Protein AF-A0A8S3BTA5-F1 (afdb_monomer_lite)

InterPro domains:
  IPR016471 Nicotinamide phosphoribosyl transferase [PTHR43816] (1-80)
  IPR041529 Nicotinamide phosphoribosyltransferase, N-terminal domain [PF18127] (1-45)

Radius of gyration: 15.59 Å; chains: 1; bounding box: 40×26×39 Å

pLDDT: mean 83.92, std 7.1, range [54.28, 91.5]

Foldseek 3Di:
DQPADPVVVVVVQVVVCVVVVDGPDPVVLSVCCCVVVVNDFQKDKDADDPPDDDDPPDDGMDIDGNDPSNRCVRVVVVVD

Structure (mmCIF, N/CA/C/O backbone):
data_AF-A0A8S3BTA5-F1
#
_entry.id   AF-A0A8S3BTA5-F1
#
loop_
_atom_site.group_PDB
_atom_site.id
_atom_site.type_symbol
_atom_site.label_atom_id
_atom_site.label_alt_id
_atom_site.label_comp_id
_atom_site.label_asym_id
_atom_site.label_entity_id
_atom_site.label_seq_id
_atom_site.pdbx_PDB_ins_code
_atom_site.Cartn_x
_atom_site.Cartn_y
_atom_site.Cartn_z
_atom_site.occupancy
_atom_site.B_iso_or_equiv
_atom_site.auth_seq_id
_atom_site.auth_comp_id
_atom_site.auth_asym_id
_atom_site.auth_atom_id
_atom_site.pdbx_PDB_model_num
ATOM 1 N N . GLY A 1 1 ? -7.407 3.100 -8.785 1.00 66.50 1 GLY A N 1
ATOM 2 C CA . GLY A 1 1 ? -6.913 3.481 -10.120 1.00 66.50 1 GLY A CA 1
ATOM 3 C C . GLY A 1 1 ? -5.637 2.724 -10.412 1.00 66.50 1 GLY A C 1
ATOM 4 O O . GLY A 1 1 ? -5.034 2.217 -9.470 1.00 66.50 1 GLY A O 1
ATOM 5 N N . LYS A 1 2 ? -5.237 2.654 -11.683 1.00 80.19 2 LYS A N 1
ATOM 6 C CA . LYS A 1 2 ? -3.952 2.088 -12.102 1.00 80.19 2 LYS A CA 1
ATOM 7 C C . LYS A 1 2 ? -2.836 3.035 -11.670 1.00 80.19 2 LYS A C 1
ATOM 9 O O . LYS A 1 2 ? -2.741 4.139 -12.194 1.00 80.19 2 LYS A O 1
ATOM 14 N N . VAL A 1 3 ? -2.066 2.627 -10.669 1.00 85.75 3 VAL A N 1
ATOM 15 C CA . VAL A 1 3 ? -1.018 3.457 -10.044 1.00 85.75 3 VAL A CA 1
ATOM 16 C C . VAL A 1 3 ? 0.382 2.881 -10.245 1.00 85.75 3 VAL A C 1
ATOM 18 O O . VAL A 1 3 ? 1.360 3.573 -9.997 1.00 85.75 3 VAL A O 1
ATOM 21 N N . VAL A 1 4 ? 0.486 1.643 -10.741 1.00 86.19 4 VAL A N 1
ATOM 22 C CA . VAL A 1 4 ? 1.757 0.991 -11.074 1.00 86.19 4 VAL A CA 1
ATOM 23 C C . VAL A 1 4 ? 1.815 0.732 -12.580 1.00 86.19 4 VAL A C 1
ATOM 25 O O . VAL A 1 4 ? 0.941 0.068 -13.142 1.00 86.19 4 VAL A O 1
ATOM 28 N N . THR A 1 5 ? 2.852 1.241 -13.243 1.00 88.81 5 THR A N 1
ATOM 29 C CA . THR A 1 5 ? 3.153 0.976 -14.659 1.00 88.81 5 THR A CA 1
ATOM 30 C C . THR A 1 5 ? 4.602 0.522 -14.805 1.00 88.81 5 THR A C 1
ATOM 32 O O . THR A 1 5 ? 5.424 0.768 -13.923 1.00 88.81 5 THR A O 1
ATOM 35 N N . ARG A 1 6 ? 4.928 -0.139 -15.925 1.00 87.69 6 ARG A N 1
ATOM 36 C CA . ARG A 1 6 ? 6.315 -0.546 -16.217 1.00 87.69 6 ARG A CA 1
ATOM 37 C C . ARG A 1 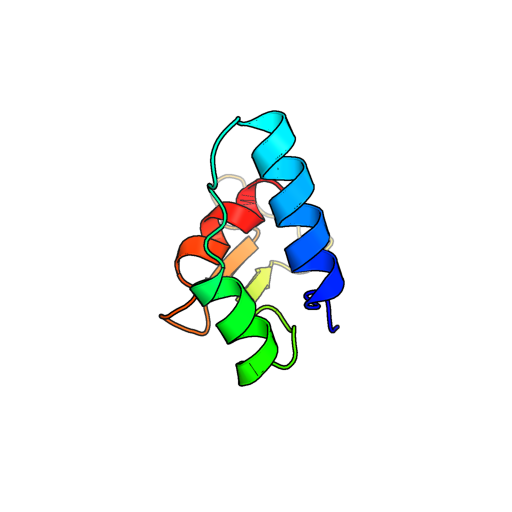6 ? 7.246 0.666 -16.297 1.00 87.69 6 ARG A C 1
ATOM 39 O O . ARG A 1 6 ? 8.323 0.640 -15.726 1.00 87.69 6 ARG A O 1
ATOM 46 N N . GLU A 1 7 ? 6.774 1.756 -16.896 1.00 88.88 7 GLU A N 1
ATOM 47 C CA . GLU A 1 7 ? 7.514 3.019 -16.990 1.00 88.88 7 GLU A CA 1
ATOM 48 C C . GLU A 1 7 ? 7.862 3.590 -15.608 1.00 88.88 7 GLU A C 1
ATOM 50 O O . GLU A 1 7 ? 9.007 3.967 -15.374 1.00 88.88 7 GLU A O 1
ATOM 55 N N . TYR A 1 8 ? 6.908 3.609 -14.669 1.00 87.94 8 TYR A N 1
ATOM 56 C CA . TYR A 1 8 ? 7.183 4.059 -13.302 1.00 87.94 8 TYR A CA 1
ATOM 57 C C . TYR A 1 8 ? 8.085 3.097 -12.536 1.00 87.94 8 TYR A C 1
ATOM 59 O O . TYR A 1 8 ? 8.911 3.546 -11.744 1.00 87.94 8 TYR A O 1
ATOM 67 N N . LEU A 1 9 ? 7.962 1.791 -12.781 1.00 87.31 9 LEU A N 1
ATOM 68 C CA . LEU A 1 9 ? 8.844 0.795 -12.181 1.00 87.31 9 LEU A CA 1
ATOM 69 C C . LEU A 1 9 ? 10.298 0.993 -12.631 1.00 87.31 9 LEU A C 1
ATOM 71 O O . LEU A 1 9 ? 11.204 0.947 -11.802 1.00 87.31 9 LEU A O 1
ATOM 75 N N . ASP A 1 10 ? 10.519 1.251 -13.919 1.00 88.69 10 ASP A N 1
ATOM 76 C CA . ASP A 1 10 ? 11.857 1.473 -14.466 1.00 88.69 10 ASP A CA 1
ATOM 77 C C . ASP A 1 10 ? 12.466 2.790 -13.970 1.00 88.69 10 ASP A C 1
ATOM 79 O O 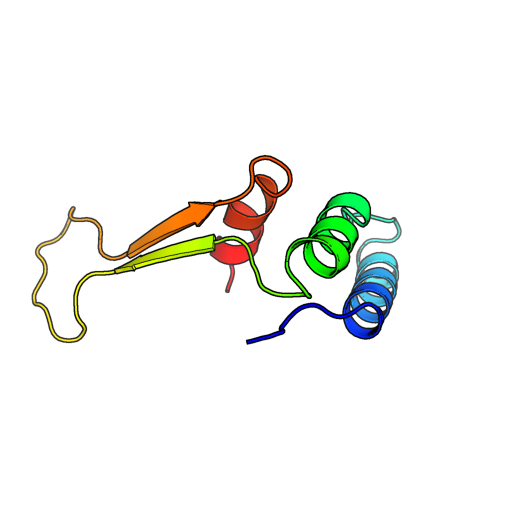. ASP A 1 10 ? 13.614 2.792 -13.524 1.00 88.69 10 ASP A O 1
ATOM 83 N N . GLN A 1 11 ? 11.683 3.875 -13.936 1.00 87.94 11 GLN A N 1
ATOM 84 C CA . GLN A 1 11 ? 12.121 5.154 -13.361 1.00 87.94 11 GLN A CA 1
ATOM 85 C C . GLN A 1 11 ? 12.481 5.024 -11.875 1.00 87.94 11 GLN A C 1
ATOM 87 O O . GLN A 1 11 ? 13.510 5.537 -11.437 1.00 87.94 11 GLN A O 1
ATOM 92 N N . ALA A 1 12 ? 11.657 4.320 -11.093 1.00 86.19 12 ALA A N 1
ATOM 93 C CA . ALA A 1 12 ? 11.924 4.096 -9.675 1.00 86.19 12 ALA A CA 1
ATOM 94 C C . ALA A 1 12 ? 13.178 3.238 -9.459 1.00 86.19 12 ALA A C 1
ATOM 96 O O . ALA A 1 12 ? 13.977 3.539 -8.574 1.00 86.19 12 ALA A O 1
ATOM 97 N N . ALA A 1 13 ? 13.379 2.201 -10.277 1.00 86.12 13 ALA A N 1
ATOM 98 C CA . ALA A 1 13 ? 14.561 1.347 -10.201 1.00 86.12 13 ALA A CA 1
ATOM 99 C C . ALA A 1 13 ? 15.852 2.123 -10.504 1.00 86.12 13 ALA A C 1
ATOM 101 O O . ALA A 1 13 ? 16.848 1.947 -9.804 1.00 86.12 13 ALA A O 1
ATOM 102 N N . GLU A 1 14 ? 15.837 2.994 -11.516 1.00 87.31 14 GLU A N 1
ATOM 103 C CA . GLU A 1 14 ? 16.977 3.854 -11.846 1.00 87.31 14 GLU A CA 1
ATOM 104 C C . GLU A 1 14 ? 17.273 4.839 -10.708 1.00 87.31 14 GLU A C 1
ATOM 106 O O . GLU A 1 14 ? 18.388 4.858 -10.185 1.00 87.31 14 GLU A O 1
ATOM 111 N N . PHE A 1 15 ? 16.252 5.556 -10.233 1.00 87.25 15 PHE A N 1
ATOM 112 C CA . PHE A 1 15 ? 16.387 6.521 -9.143 1.00 87.25 15 PHE A CA 1
ATOM 113 C C . PHE A 1 15 ? 16.905 5.884 -7.844 1.00 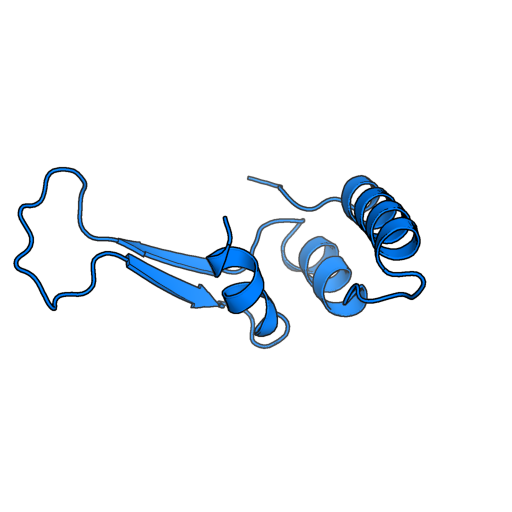87.25 15 PHE A C 1
ATOM 115 O O . PHE A 1 15 ? 17.807 6.415 -7.194 1.00 87.25 15 PHE A O 1
ATOM 122 N N . TRP A 1 16 ? 16.372 4.723 -7.451 1.00 84.12 16 TRP A N 1
ATOM 123 C CA . TRP A 1 16 ? 16.829 4.030 -6.244 1.00 84.12 16 TRP A CA 1
ATOM 124 C C . TRP A 1 16 ? 18.237 3.471 -6.401 1.00 84.12 16 TRP A C 1
ATOM 126 O O . TRP A 1 16 ? 19.024 3.549 -5.461 1.00 84.12 16 TRP A O 1
ATOM 136 N N . LYS A 1 17 ? 18.595 2.965 -7.582 1.00 86.44 17 LYS A N 1
ATOM 137 C CA . LYS A 1 17 ? 19.958 2.503 -7.846 1.00 86.44 17 LYS A CA 1
ATOM 138 C C . LYS A 1 17 ? 20.966 3.646 -7.759 1.00 86.44 17 LYS A C 1
ATOM 140 O O . LYS A 1 17 ? 22.041 3.446 -7.200 1.00 86.44 17 LYS A O 1
ATOM 145 N N . GLU A 1 18 ? 20.631 4.830 -8.266 1.00 88.38 18 GLU A N 1
ATOM 146 C CA . GLU A 1 18 ? 21.473 6.021 -8.116 1.00 88.38 18 GLU A CA 1
ATOM 147 C C . GLU A 1 18 ? 21.588 6.463 -6.653 1.00 88.38 18 GLU A C 1
ATOM 149 O O . GLU A 1 18 ? 22.679 6.800 -6.195 1.00 88.38 18 GLU A O 1
ATOM 154 N N . HIS A 1 19 ? 20.485 6.424 -5.900 1.00 88.19 19 HIS A N 1
ATOM 155 C CA . HIS A 1 19 ? 20.461 6.874 -4.509 1.00 88.19 19 HIS A CA 1
ATOM 156 C C . HIS A 1 19 ? 21.175 5.915 -3.544 1.00 88.19 19 HIS A C 1
ATOM 158 O O . HIS A 1 19 ? 21.903 6.354 -2.655 1.00 88.19 19 HIS A O 1
ATOM 164 N N . PHE A 1 20 ? 20.970 4.605 -3.703 1.00 84.06 20 PHE A N 1
ATOM 165 C CA . PHE A 1 20 ? 21.469 3.580 -2.780 1.00 84.06 20 PHE A CA 1
ATOM 166 C C . PHE A 1 20 ? 22.734 2.868 -3.282 1.00 84.06 20 PHE A C 1
ATOM 168 O O . PHE A 1 20 ? 23.416 2.213 -2.496 1.00 84.06 20 PHE A O 1
ATOM 175 N N . GLY A 1 21 ? 23.082 3.001 -4.567 1.00 82.81 21 GLY A N 1
ATOM 176 C CA . GLY A 1 21 ? 24.274 2.402 -5.181 1.00 82.81 21 GLY A CA 1
ATOM 177 C C . GLY A 1 21 ? 24.147 0.914 -5.539 1.00 82.81 21 GLY A C 1
ATOM 178 O O . GLY A 1 21 ? 25.086 0.332 -6.080 1.00 82.81 21 GLY A O 1
ATOM 179 N N . TYR A 1 22 ? 23.007 0.283 -5.253 1.00 77.62 22 TYR A N 1
ATOM 180 C CA . TYR A 1 22 ? 22.692 -1.109 -5.584 1.00 77.62 22 TYR A CA 1
ATOM 181 C C . TYR A 1 22 ? 21.177 -1.294 -5.734 1.00 77.62 22 TYR A C 1
ATOM 183 O O . TYR A 1 22 ? 20.397 -0.427 -5.345 1.00 77.62 22 TYR A O 1
ATOM 191 N N . ASP A 1 23 ? 20.761 -2.408 -6.342 1.00 76.44 23 ASP A N 1
ATOM 192 C CA . ASP A 1 23 ? 19.346 -2.674 -6.597 1.00 76.44 23 ASP A CA 1
ATOM 193 C C . ASP A 1 23 ? 18.642 -3.170 -5.326 1.00 76.44 23 ASP A C 1
ATOM 195 O O . ASP A 1 23 ? 19.015 -4.193 -4.748 1.00 76.44 23 ASP A O 1
ATOM 199 N N . ILE A 1 24 ? 17.638 -2.414 -4.889 1.00 80.44 24 ILE A N 1
ATOM 200 C CA . ILE A 1 24 ? 16.797 -2.721 -3.727 1.00 80.44 24 ILE A CA 1
ATOM 201 C C . ILE A 1 24 ? 15.350 -3.023 -4.127 1.00 80.44 24 ILE A C 1
ATOM 203 O O . ILE A 1 24 ? 14.531 -3.353 -3.265 1.00 80.44 24 ILE A O 1
ATOM 207 N N . ILE A 1 25 ? 14.996 -2.870 -5.409 1.00 81.88 25 ILE A N 1
ATOM 208 C CA . ILE A 1 25 ? 13.607 -2.976 -5.834 1.00 81.88 25 ILE A CA 1
ATOM 209 C C . ILE A 1 25 ? 13.203 -4.442 -5.979 1.00 81.88 25 ILE A C 1
ATOM 211 O O . ILE A 1 25 ? 13.845 -5.239 -6.659 1.00 81.88 25 ILE A O 1
ATOM 215 N N . ASN A 1 26 ? 12.079 -4.815 -5.368 1.00 82.56 26 ASN A N 1
ATOM 216 C CA . ASN A 1 26 ? 11.480 -6.124 -5.603 1.00 82.56 26 ASN A CA 1
ATOM 217 C C . ASN A 1 26 ? 10.715 -6.104 -6.939 1.00 82.56 26 ASN A C 1
ATOM 219 O O . ASN A 1 26 ? 9.487 -5.981 -6.956 1.00 82.56 26 ASN A O 1
ATOM 223 N N . ARG A 1 27 ? 11.451 -6.157 -8.059 1.00 84.94 27 ARG A N 1
ATOM 224 C CA . ARG A 1 27 ? 10.874 -6.124 -9.415 1.00 84.94 27 ARG A CA 1
ATOM 225 C C . ARG A 1 27 ? 9.822 -7.205 -9.619 1.00 84.94 27 ARG A C 1
ATOM 227 O O . ARG A 1 27 ? 8.745 -6.884 -10.102 1.00 84.94 27 ARG A O 1
ATOM 234 N N . GLU A 1 28 ? 10.082 -8.432 -9.174 1.00 86.00 28 GLU A N 1
ATOM 235 C CA . GLU A 1 28 ? 9.147 -9.555 -9.326 1.00 86.00 28 GLU A CA 1
ATOM 236 C C . GLU A 1 28 ? 7.779 -9.260 -8.693 1.00 86.00 28 GLU A C 1
ATOM 238 O O . GLU A 1 28 ? 6.736 -9.536 -9.286 1.00 86.00 28 GLU A O 1
ATOM 243 N N . MET A 1 29 ? 7.763 -8.649 -7.505 1.00 86.00 29 MET A N 1
ATOM 244 C CA . MET A 1 29 ? 6.522 -8.244 -6.843 1.00 86.00 29 MET A CA 1
ATOM 245 C C . MET A 1 29 ? 5.772 -7.171 -7.643 1.00 86.00 29 MET A C 1
ATOM 247 O O . MET A 1 29 ? 4.555 -7.268 -7.807 1.00 86.00 29 MET A O 1
ATOM 251 N N . TRP A 1 30 ? 6.469 -6.140 -8.126 1.00 86.00 30 TRP A N 1
ATOM 252 C CA . TRP A 1 30 ? 5.845 -5.037 -8.864 1.00 86.00 30 TRP A CA 1
ATOM 253 C C . TRP A 1 30 ? 5.370 -5.455 -10.257 1.00 86.00 30 TRP A C 1
ATOM 255 O O . TRP A 1 30 ? 4.277 -5.069 -10.673 1.00 86.00 30 TRP A O 1
ATOM 265 N N . GLU A 1 31 ? 6.133 -6.294 -10.951 1.00 88.25 31 GLU A N 1
ATOM 266 C CA . GLU A 1 31 ? 5.734 -6.901 -12.221 1.00 88.25 31 GLU A CA 1
ATOM 267 C C . GLU A 1 31 ? 4.501 -7.787 -12.036 1.00 88.25 31 GLU A C 1
ATOM 269 O O . GLU A 1 31 ? 3.536 -7.656 -12.788 1.00 88.25 31 GLU A O 1
ATOM 274 N N . HIS A 1 32 ? 4.452 -8.587 -10.965 1.00 88.81 32 HIS A N 1
ATOM 275 C CA . HIS A 1 32 ? 3.266 -9.370 -10.608 1.00 88.81 32 HIS A CA 1
ATOM 276 C C . HIS A 1 32 ? 2.030 -8.488 -10.363 1.00 88.81 32 HIS A C 1
ATOM 278 O O . HIS A 1 32 ? 0.925 -8.857 -10.760 1.00 88.81 32 HIS A O 1
ATOM 284 N N . ILE A 1 33 ? 2.186 -7.301 -9.768 1.00 87.75 33 ILE A N 1
ATOM 285 C CA . ILE A 1 33 ? 1.087 -6.331 -9.605 1.00 87.75 33 ILE A CA 1
ATOM 286 C C . ILE A 1 33 ? 0.613 -5.791 -10.961 1.00 87.75 33 ILE A C 1
ATOM 288 O O . ILE A 1 33 ? -0.593 -5.686 -11.197 1.00 87.75 33 ILE A O 1
ATOM 292 N N . ILE A 1 34 ? 1.536 -5.470 -11.868 1.00 88.50 34 ILE A N 1
ATOM 293 C CA . ILE A 1 34 ? 1.198 -4.984 -13.211 1.00 88.50 34 ILE A CA 1
ATOM 294 C C . ILE A 1 34 ? 0.452 -6.064 -14.001 1.00 88.50 34 ILE A C 1
ATOM 296 O O . ILE A 1 34 ? -0.570 -5.769 -14.615 1.00 88.50 34 ILE A O 1
ATOM 300 N N . GLU A 1 35 ? 0.935 -7.303 -13.972 1.00 89.56 35 GLU A N 1
ATOM 301 C CA . GLU A 1 35 ? 0.397 -8.392 -14.790 1.00 89.56 35 GLU A CA 1
ATOM 302 C C . GLU A 1 35 ? -0.896 -8.984 -14.228 1.00 89.56 35 GLU A C 1
ATOM 304 O O . GLU A 1 35 ? -1.844 -9.215 -14.978 1.00 89.56 35 GLU A O 1
ATOM 309 N N . LYS A 1 36 ? -0.966 -9.221 -12.913 1.00 89.56 36 LYS A N 1
ATOM 310 C CA . LYS A 1 36 ? -2.118 -9.886 -12.285 1.00 89.56 36 LYS A CA 1
ATOM 311 C C . LYS A 1 36 ? -3.222 -8.920 -11.870 1.00 89.56 36 LYS A C 1
ATOM 313 O O . LYS A 1 36 ? -4.391 -9.297 -11.895 1.00 89.56 36 LYS A O 1
ATOM 318 N N . HIS A 1 37 ? -2.864 -7.702 -11.468 1.00 86.94 37 HIS A N 1
ATOM 319 C CA . HIS A 1 37 ? -3.805 -6.715 -10.924 1.00 86.94 37 HIS A CA 1
ATOM 320 C C . HIS A 1 37 ? -3.960 -5.484 -11.831 1.00 86.94 37 HIS A C 1
ATOM 322 O O . HIS A 1 37 ? -4.522 -4.477 -11.409 1.00 86.94 37 HIS A O 1
ATOM 328 N N . ASP A 1 38 ? -3.465 -5.539 -13.073 1.00 88.44 38 ASP A N 1
ATOM 329 C CA . ASP A 1 38 ? -3.480 -4.425 -14.038 1.00 88.44 38 ASP A CA 1
ATOM 330 C C . ASP A 1 38 ? -2.934 -3.113 -13.437 1.00 88.44 38 ASP A C 1
ATOM 332 O O . ASP A 1 38 ? -3.478 -2.022 -13.621 1.00 88.44 38 ASP A O 1
ATOM 336 N N . GLY A 1 39 ? -1.880 -3.222 -12.624 1.00 84.44 39 GLY A N 1
ATOM 337 C CA . GLY A 1 39 ? -1.255 -2.076 -11.962 1.00 84.44 39 GLY A CA 1
ATOM 338 C C . GLY A 1 39 ? -2.083 -1.461 -10.827 1.00 84.44 39 GLY A C 1
ATOM 339 O O . GLY A 1 39 ? -1.807 -0.332 -10.405 1.00 84.44 39 GLY A O 1
ATOM 340 N N . HIS A 1 40 ? -3.100 -2.173 -10.334 1.00 86.50 40 HIS A N 1
ATOM 341 C CA . HIS A 1 40 ? -3.837 -1.828 -9.122 1.00 86.50 40 HIS A CA 1
ATOM 342 C C . HIS A 1 40 ? -3.193 -2.492 -7.909 1.00 86.50 40 HIS A C 1
ATOM 344 O O . HIS A 1 40 ? -2.882 -3.680 -7.929 1.00 86.50 40 HIS A O 1
ATOM 350 N N . LEU A 1 41 ? -3.022 -1.735 -6.826 1.00 86.62 41 LEU A N 1
ATOM 351 C CA . LEU A 1 41 ? -2.469 -2.276 -5.589 1.00 86.62 41 LEU A CA 1
ATOM 352 C C . LEU A 1 41 ? -3.447 -3.297 -4.981 1.00 86.62 41 LEU A C 1
ATOM 354 O O . LEU A 1 41 ? -4.591 -2.926 -4.698 1.00 86.62 41 LEU A O 1
ATOM 358 N N . PRO A 1 42 ? -3.026 -4.555 -4.744 1.00 85.81 42 PRO A N 1
ATOM 359 C CA . PRO A 1 42 ? -3.862 -5.571 -4.117 1.00 85.81 42 PRO A CA 1
ATOM 360 C C . PRO A 1 42 ? -3.925 -5.342 -2.604 1.00 85.81 42 PRO A C 1
ATOM 362 O O . PRO A 1 42 ? -3.385 -6.105 -1.808 1.00 85.81 42 PRO A O 1
ATOM 365 N N . ILE A 1 43 ? -4.563 -4.249 -2.196 1.00 85.44 43 ILE A N 1
ATOM 366 C CA . ILE A 1 43 ? -4.742 -3.889 -0.792 1.00 85.44 43 ILE A CA 1
ATOM 367 C C . ILE A 1 43 ? -6.204 -3.628 -0.483 1.00 85.44 43 ILE A C 1
ATOM 369 O O . ILE A 1 43 ? -6.998 -3.213 -1.329 1.00 85.44 43 ILE A O 1
ATOM 373 N N . ARG A 1 44 ? -6.551 -3.851 0.774 1.00 85.38 44 ARG A N 1
ATOM 374 C CA . ARG A 1 44 ? -7.835 -3.504 1.351 1.00 85.38 44 ARG A CA 1
ATOM 375 C C . ARG A 1 44 ? -7.593 -2.564 2.513 1.00 85.38 44 ARG A C 1
ATOM 377 O O . ARG A 1 44 ? -6.951 -2.939 3.487 1.00 85.38 44 ARG A O 1
ATOM 384 N N . ILE A 1 45 ? -8.147 -1.365 2.403 1.00 87.44 45 ILE A N 1
ATOM 385 C CA . ILE A 1 45 ? -8.121 -0.364 3.462 1.00 87.44 45 ILE A CA 1
ATOM 386 C C . ILE A 1 45 ? -9.482 -0.391 4.155 1.00 87.44 45 ILE A C 1
ATOM 388 O O . ILE A 1 45 ? -10.520 -0.311 3.494 1.00 87.44 45 ILE A O 1
ATOM 392 N N . LYS A 1 46 ? -9.484 -0.531 5.478 1.00 88.12 46 LYS A N 1
ATOM 393 C CA . LYS A 1 46 ? -10.669 -0.346 6.322 1.00 88.12 46 LYS A CA 1
ATOM 394 C C . LYS A 1 46 ? -10.382 0.836 7.227 1.00 88.12 46 LYS A C 1
ATOM 396 O O . LYS A 1 46 ? -9.397 0.804 7.952 1.00 88.12 46 LYS A O 1
ATOM 401 N N . ALA A 1 47 ? -11.221 1.858 7.199 1.00 90.69 47 ALA A N 1
ATOM 402 C CA . ALA A 1 47 ? -11.069 3.026 8.052 1.00 90.69 47 ALA A CA 1
ATOM 403 C C . ALA A 1 47 ? -12.398 3.372 8.716 1.00 90.69 47 ALA A C 1
ATOM 405 O O . ALA A 1 47 ? -13.470 3.052 8.191 1.00 90.69 47 ALA A O 1
ATOM 406 N N . VAL A 1 48 ? -12.321 4.012 9.880 1.00 90.06 48 VAL A N 1
ATOM 407 C CA . VAL A 1 48 ? -13.496 4.638 10.489 1.00 90.06 48 VAL A CA 1
ATOM 408 C C . VAL A 1 48 ? -14.022 5.745 9.565 1.00 90.06 48 VAL A C 1
ATOM 410 O O . VAL A 1 48 ? -13.223 6.386 8.879 1.00 90.06 48 VAL A O 1
ATOM 413 N N . PRO A 1 49 ? -15.343 5.996 9.522 1.00 91.44 49 PRO A N 1
ATOM 414 C CA . PRO A 1 49 ? -15.882 7.095 8.732 1.00 91.44 49 PRO A CA 1
ATOM 415 C C . PRO A 1 49 ? -15.267 8.435 9.145 1.00 91.44 49 PRO A C 1
ATOM 417 O O . PRO A 1 49 ? -15.087 8.704 10.338 1.00 91.44 49 PRO A O 1
ATOM 420 N N . GLU A 1 50 ? -14.979 9.291 8.169 1.00 88.81 50 GLU A N 1
ATOM 421 C CA . GLU A 1 50 ? -14.476 10.637 8.435 1.00 88.81 50 GLU A CA 1
ATOM 422 C C . GLU A 1 50 ? -15.449 11.426 9.327 1.00 88.81 50 GLU A C 1
ATOM 424 O O . GLU A 1 50 ? -16.669 11.313 9.204 1.00 88.81 50 GLU A O 1
ATOM 429 N N . GLY A 1 51 ? -14.907 12.207 10.265 1.00 89.81 51 GLY A N 1
ATOM 430 C CA . GLY A 1 51 ? -15.697 12.957 11.250 1.00 89.81 51 GLY A CA 1
ATOM 431 C C . GLY A 1 51 ? -16.163 12.144 12.466 1.00 89.81 51 GLY A C 1
ATOM 432 O O . GLY A 1 51 ? -16.795 12.704 13.362 1.00 89.81 51 GLY A O 1
ATOM 433 N N . THR A 1 52 ? -15.833 10.851 12.549 1.00 89.81 52 THR A N 1
ATOM 434 C CA . THR A 1 52 ? -16.125 10.035 13.738 1.00 89.81 52 THR A CA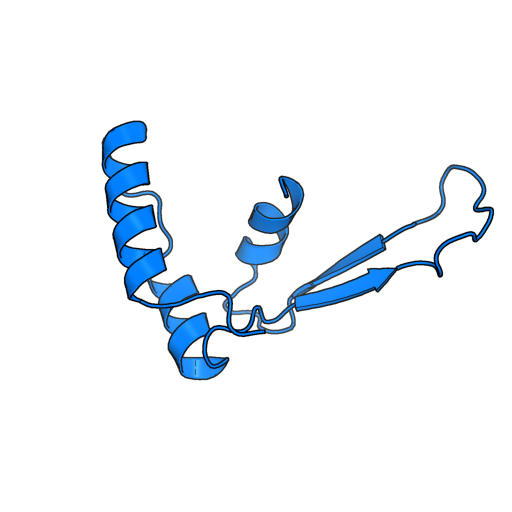 1
ATOM 435 C C . THR A 1 52 ? -15.216 10.433 14.904 1.00 89.81 52 THR A C 1
ATOM 437 O O . THR A 1 52 ? -13.992 10.404 14.785 1.00 89.81 52 THR A O 1
ATOM 440 N N . ILE A 1 53 ? -15.799 10.754 16.064 1.00 90.06 53 ILE A N 1
ATOM 441 C CA . ILE A 1 53 ? -15.040 10.964 17.305 1.00 90.06 53 ILE A CA 1
ATOM 442 C C . ILE A 1 53 ? -14.678 9.594 17.879 1.00 90.06 53 ILE A C 1
ATOM 444 O O . ILE A 1 53 ? -15.542 8.873 18.379 1.00 90.06 53 ILE A O 1
ATOM 448 N N . VAL A 1 54 ? -13.397 9.237 17.805 1.00 88.81 54 VAL A N 1
ATOM 449 C CA . VAL A 1 54 ? -12.881 7.948 18.274 1.00 88.81 54 VAL A CA 1
ATOM 450 C C . VAL A 1 54 ? -11.987 8.160 19.504 1.00 88.81 54 VAL A C 1
ATOM 452 O O . VAL A 1 54 ? -11.034 8.937 19.426 1.00 88.81 54 VAL A O 1
ATOM 455 N N . PRO A 1 55 ? -12.255 7.492 20.644 1.00 91.50 55 PRO A N 1
ATOM 456 C CA . PRO A 1 55 ? -11.384 7.554 21.816 1.00 91.50 55 PRO A CA 1
ATOM 457 C C . PRO A 1 55 ? -9.987 6.989 21.535 1.00 91.50 55 PRO A C 1
ATOM 459 O O . PRO A 1 55 ? -9.818 6.097 20.698 1.00 91.50 55 PRO A O 1
ATOM 462 N N . THR A 1 56 ? -8.988 7.452 22.285 1.00 90.19 56 THR A N 1
ATOM 463 C CA . THR A 1 56 ? -7.607 6.967 22.168 1.00 90.19 56 THR A CA 1
ATOM 464 C C . THR A 1 56 ? -7.499 5.466 22.455 1.00 90.19 56 THR A C 1
ATOM 466 O O . THR A 1 56 ? -8.231 4.916 23.277 1.00 90.19 56 THR A O 1
ATOM 469 N N . GLY A 1 57 ? -6.583 4.792 21.752 1.00 89.94 57 GLY A N 1
ATOM 470 C CA . GLY A 1 57 ? -6.377 3.343 21.866 1.00 89.94 57 GLY A CA 1
ATOM 471 C C . GLY A 1 57 ? -7.261 2.485 20.952 1.00 89.94 57 GLY A C 1
ATOM 472 O O . GLY A 1 57 ? -7.192 1.263 21.035 1.00 89.94 57 GLY A O 1
ATOM 473 N N . ASN A 1 58 ? -8.059 3.094 20.069 1.00 89.25 58 ASN A N 1
ATOM 474 C CA . ASN A 1 58 ? -8.830 2.384 19.046 1.00 89.25 58 ASN A CA 1
ATOM 475 C C . ASN A 1 58 ? -8.177 2.505 17.666 1.00 89.25 58 ASN A C 1
ATOM 477 O O . ASN A 1 58 ? -7.540 3.510 17.346 1.00 89.25 58 ASN A O 1
ATOM 481 N N . ILE A 1 59 ? -8.375 1.486 16.831 1.00 86.94 59 ILE A N 1
ATOM 482 C CA . ILE A 1 59 ? -7.900 1.490 15.449 1.00 86.94 59 ILE A CA 1
ATOM 483 C C . ILE A 1 59 ? -8.689 2.501 14.609 1.00 86.94 59 ILE A C 1
ATOM 485 O O . ILE A 1 59 ? -9.918 2.493 14.601 1.00 86.94 59 ILE A O 1
ATOM 489 N N . LEU A 1 60 ? -7.973 3.369 13.895 1.00 89.62 60 LEU A N 1
ATOM 490 C CA . LEU A 1 60 ? -8.570 4.337 12.967 1.00 89.62 60 LEU A CA 1
ATOM 491 C C . LEU A 1 60 ? -8.574 3.810 11.531 1.00 89.62 60 LEU A C 1
ATOM 493 O O . LEU A 1 60 ? -9.513 4.059 10.780 1.00 89.62 60 LEU A O 1
ATOM 497 N N . MET A 1 61 ? -7.538 3.054 11.165 1.00 87.31 61 MET A N 1
ATOM 498 C CA . MET A 1 61 ? -7.361 2.476 9.842 1.00 87.31 61 MET A CA 1
ATOM 499 C C . MET A 1 61 ? -6.586 1.158 9.940 1.00 87.31 61 MET A C 1
ATOM 501 O O . MET A 1 61 ? -5.646 1.047 10.725 1.00 87.31 61 MET A O 1
ATOM 505 N N . SER A 1 62 ? -6.961 0.172 9.128 1.00 87.38 62 SER A N 1
ATOM 506 C CA . SER A 1 62 ? -6.160 -1.014 8.840 1.00 87.38 62 SER A CA 1
ATOM 507 C C . SER A 1 62 ? -5.928 -1.144 7.339 1.00 87.38 62 SER A C 1
ATOM 509 O O . SER A 1 62 ? -6.810 -0.847 6.529 1.00 87.38 62 SER A O 1
ATOM 511 N N . ILE A 1 63 ? -4.733 -1.603 6.976 1.00 84.94 63 ILE A N 1
ATOM 512 C CA . ILE A 1 63 ? -4.350 -1.914 5.601 1.00 84.94 63 ILE A CA 1
ATOM 513 C C . ILE A 1 63 ? -3.985 -3.396 5.566 1.00 84.94 63 ILE A C 1
ATOM 515 O O . ILE A 1 63 ? -3.121 -3.855 6.308 1.00 84.94 63 ILE A O 1
ATOM 519 N N . GLU A 1 64 ? -4.670 -4.154 4.720 1.00 83.75 64 GLU A N 1
ATOM 520 C CA . GLU A 1 64 ? -4.480 -5.593 4.550 1.00 83.75 64 GLU A CA 1
ATOM 521 C C . GLU A 1 64 ? -4.072 -5.871 3.105 1.00 83.75 64 GLU A C 1
ATOM 523 O O . GLU A 1 64 ? -4.653 -5.307 2.177 1.00 83.75 64 GLU A O 1
ATOM 528 N N . ASN A 1 65 ? -3.109 -6.764 2.888 1.00 82.62 65 ASN A N 1
ATOM 529 C CA . ASN A 1 65 ? -2.825 -7.244 1.541 1.00 82.62 65 ASN A CA 1
ATOM 530 C C . ASN A 1 65 ? -3.879 -8.270 1.101 1.00 82.62 65 ASN A C 1
ATOM 532 O O . ASN A 1 65 ? -4.286 -9.122 1.892 1.00 82.62 65 ASN A O 1
ATOM 536 N N . THR A 1 66 ? -4.306 -8.218 -0.157 1.00 83.44 66 THR A N 1
ATOM 537 C CA . THR A 1 66 ? -5.247 -9.181 -0.745 1.00 83.44 66 THR A CA 1
ATOM 538 C C . THR A 1 66 ? -4.560 -10.245 -1.609 1.00 83.44 66 THR A C 1
ATOM 540 O O . THR A 1 66 ? -5.216 -11.202 -2.020 1.00 83.44 66 THR A O 1
ATOM 543 N N . ASP A 1 67 ? -3.247 -10.135 -1.842 1.00 83.56 67 ASP A N 1
ATOM 544 C CA . ASP A 1 67 ? -2.412 -11.111 -2.544 1.00 83.56 67 ASP A CA 1
ATOM 545 C C . ASP A 1 67 ? -1.172 -11.501 -1.705 1.00 83.56 67 ASP A C 1
ATOM 547 O O . ASP A 1 67 ? -0.292 -10.670 -1.470 1.00 83.56 67 ASP A O 1
ATOM 551 N N . PRO A 1 68 ? -1.028 -12.776 -1.291 1.00 81.19 68 PRO A N 1
ATOM 552 C CA . PRO A 1 68 ? 0.132 -13.240 -0.526 1.00 81.19 68 PRO A CA 1
ATOM 553 C C . PRO A 1 68 ? 1.486 -12.957 -1.192 1.00 81.19 68 PRO A C 1
ATOM 555 O O . PRO A 1 68 ? 2.485 -12.787 -0.495 1.00 81.19 68 PRO A O 1
ATOM 558 N N . LYS A 1 69 ? 1.533 -12.866 -2.529 1.00 78.12 69 LYS A N 1
ATOM 559 C CA . LYS A 1 69 ? 2.760 -12.538 -3.277 1.00 78.12 69 LYS A CA 1
ATOM 560 C C . LYS A 1 69 ? 3.194 -11.078 -3.132 1.00 78.12 69 LYS A C 1
ATOM 562 O O . LYS A 1 69 ? 4.306 -10.735 -3.515 1.00 78.12 69 LYS A O 1
ATOM 567 N N . CYS A 1 70 ? 2.341 -10.228 -2.568 1.00 78.50 70 CYS A N 1
ATOM 568 C CA . CYS A 1 70 ? 2.599 -8.808 -2.387 1.00 78.50 70 CYS A CA 1
ATOM 569 C C . CYS A 1 70 ? 2.801 -8.432 -0.914 1.00 78.50 70 CYS A C 1
ATOM 571 O O . CYS A 1 70 ? 2.763 -7.249 -0.606 1.00 78.50 70 CYS A O 1
ATOM 573 N N . ALA A 1 71 ? 3.012 -9.383 0.004 1.00 72.62 71 ALA A N 1
ATOM 574 C CA . ALA A 1 71 ? 3.028 -9.129 1.451 1.00 72.62 71 ALA A CA 1
ATOM 575 C C . ALA A 1 71 ? 3.945 -7.966 1.897 1.00 72.62 71 ALA A C 1
ATOM 577 O O . ALA A 1 71 ? 3.587 -7.238 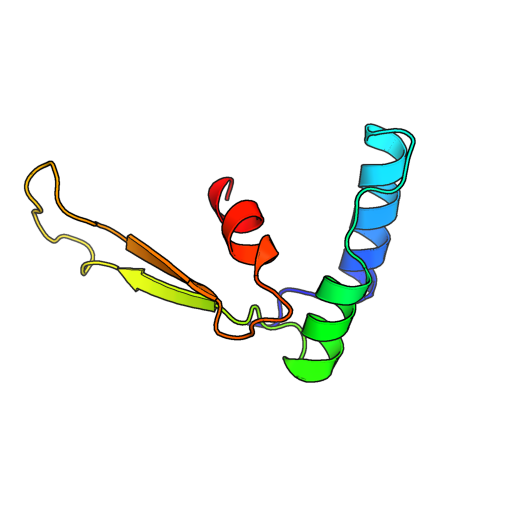2.815 1.00 72.62 71 ALA A O 1
ATOM 578 N N . SER A 1 72 ? 5.071 -7.722 1.218 1.00 74.44 72 SER A N 1
ATOM 579 C CA . SER A 1 72 ? 5.968 -6.588 1.507 1.00 74.44 72 SER A CA 1
ATOM 580 C C . SER A 1 72 ? 5.353 -5.207 1.224 1.00 74.44 72 SER A C 1
ATOM 582 O O . SER A 1 72 ? 5.818 -4.205 1.762 1.00 74.44 72 SER A O 1
ATOM 584 N N . LEU A 1 73 ? 4.291 -5.136 0.417 1.00 73.00 73 LEU A N 1
ATOM 585 C CA . LEU A 1 73 ? 3.611 -3.899 0.027 1.00 73.00 73 LEU A CA 1
ATOM 586 C C . LEU A 1 73 ? 3.005 -3.154 1.226 1.00 73.00 73 LEU A C 1
ATOM 588 O O . LEU A 1 73 ? 2.971 -1.930 1.218 1.00 73.00 73 LEU A O 1
ATOM 592 N N . THR A 1 74 ? 2.552 -3.858 2.269 1.00 64.06 74 THR A N 1
ATOM 593 C CA . THR A 1 74 ? 1.956 -3.204 3.448 1.00 64.06 74 THR A CA 1
ATOM 594 C C . THR A 1 74 ? 2.964 -2.354 4.214 1.00 64.06 74 THR A C 1
ATOM 596 O O . THR A 1 74 ? 2.586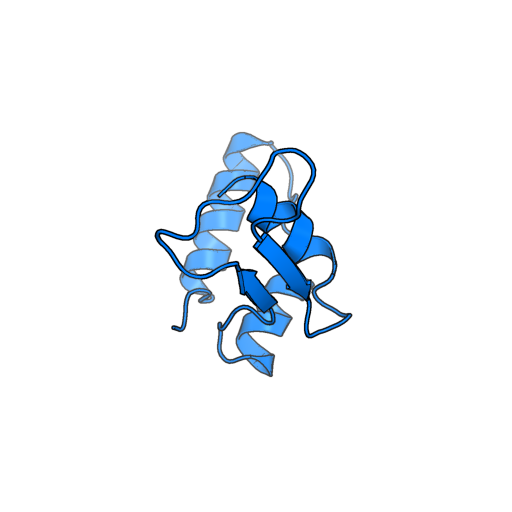 -1.311 4.729 1.00 64.06 74 THR A O 1
ATOM 599 N N . THR A 1 75 ? 4.241 -2.747 4.241 1.00 69.62 75 THR A N 1
ATOM 600 C CA . THR A 1 75 ? 5.316 -1.945 4.850 1.00 69.62 75 THR A CA 1
ATOM 601 C C . THR A 1 75 ? 5.672 -0.741 3.982 1.00 69.62 75 THR A C 1
ATOM 603 O O . THR A 1 75 ? 5.887 0.348 4.499 1.00 69.62 75 THR A O 1
ATOM 606 N N . PHE A 1 76 ? 5.676 -0.900 2.654 1.00 71.19 76 PHE A N 1
ATOM 607 C CA . PHE A 1 76 ? 5.908 0.224 1.739 1.00 71.19 76 PHE A CA 1
ATOM 608 C C . PHE A 1 76 ? 4.847 1.325 1.871 1.00 71.19 76 PHE A C 1
ATOM 610 O O . PHE A 1 76 ? 5.162 2.500 1.714 1.00 71.19 76 PHE A O 1
ATOM 617 N N . LEU A 1 77 ? 3.601 0.956 2.171 1.00 73.06 77 LEU A N 1
ATOM 618 C CA . LEU A 1 77 ? 2.486 1.897 2.301 1.00 73.06 77 LEU A CA 1
ATOM 619 C C . LEU A 1 77 ? 2.409 2.596 3.665 1.00 73.06 77 LEU A C 1
ATOM 621 O O . LEU A 1 77 ? 1.572 3.473 3.824 1.00 73.06 77 LEU A O 1
ATOM 625 N N . GLU A 1 78 ? 3.253 2.241 4.638 1.00 69.62 78 GLU A N 1
ATOM 626 C CA . GLU A 1 78 ? 3.277 2.899 5.954 1.00 69.62 78 GLU A CA 1
ATOM 627 C C . GLU A 1 78 ? 3.845 4.326 5.887 1.00 69.62 78 GLU A C 1
ATOM 629 O O . GLU A 1 78 ? 3.488 5.178 6.692 1.00 69.62 78 GLU A O 1
ATOM 634 N N . THR A 1 79 ? 4.746 4.590 4.936 1.00 68.12 79 THR A N 1
ATOM 635 C CA . THR A 1 79 ? 5.448 5.883 4.818 1.00 68.12 79 THR A CA 1
ATOM 636 C C . THR A 1 79 ? 4.692 6.911 3.966 1.00 68.12 79 THR A C 1
ATOM 638 O O . THR A 1 79 ? 5.119 8.062 3.890 1.00 68.12 79 THR A O 1
ATOM 641 N N . ILE A 1 80 ? 3.609 6.500 3.298 1.00 54.28 80 ILE A N 1
ATOM 642 C CA . ILE A 1 80 ? 2.787 7.370 2.441 1.00 54.28 80 ILE A CA 1
ATOM 643 C C . ILE A 1 80 ? 1.710 8.046 3.286 1.00 54.28 80 ILE A C 1
ATOM 645 O O . ILE A 1 80 ? 1.553 9.278 3.137 1.00 54.28 80 ILE A O 1
#

Sequence (80 aa):
GKVVTREYLDQAAEFWKEHFGYDIINREMWEHIIEKHDGHLPIRIKAVPEGTIVPTGNILMSIENTDPKCASLTTFLETI

Secondary structure (DSSP, 8-state):
-----HHHHHHHHHHHHHHHSS----HHHHHHHHHHHTT---EEEEEPPTT----TTS-SEEEEES-GGGTTHHHHTT--

Organism: NCBI:txid392030